Protein AF-A0A9D4EJY7-F1 (afdb_monomer_lite)

Structure (mmCIF, N/CA/C/O backbone):
data_AF-A0A9D4EJY7-F1
#
_entry.id   AF-A0A9D4EJY7-F1
#
loop_
_atom_site.group_PDB
_atom_site.id
_atom_site.type_symbol
_atom_site.label_atom_id
_atom_site.label_alt_id
_atom_site.label_comp_id
_atom_site.label_asym_id
_atom_site.label_entity_id
_atom_site.label_seq_id
_atom_site.pdbx_PDB_ins_code
_atom_site.Cartn_x
_atom_site.Cartn_y
_atom_site.Cartn_z
_atom_site.occupancy
_atom_site.B_iso_or_equiv
_atom_site.auth_seq_id
_atom_site.auth_comp_id
_atom_site.auth_asym_id
_atom_site.auth_atom_id
_atom_site.pdbx_PDB_model_num
ATOM 1 N N . MET A 1 1 ? 10.668 -53.068 19.504 1.00 41.25 1 MET A N 1
ATOM 2 C CA . MET A 1 1 ? 11.568 -51.904 19.346 1.00 41.25 1 MET A CA 1
ATOM 3 C C . MET A 1 1 ? 11.359 -51.325 17.949 1.00 41.25 1 MET A C 1
ATOM 5 O O . MET A 1 1 ? 11.405 -52.116 17.023 1.00 41.25 1 MET A O 1
ATOM 9 N N . GLY A 1 2 ? 11.090 -50.009 17.850 1.00 42.78 2 GLY A N 1
ATOM 10 C CA . GLY A 1 2 ? 11.115 -49.137 16.644 1.00 42.78 2 GLY A CA 1
ATOM 11 C C . GLY A 1 2 ? 10.050 -49.413 15.567 1.00 42.78 2 GLY A C 1
ATOM 12 O O . GLY A 1 2 ? 10.148 -50.422 14.893 1.00 42.78 2 GLY A O 1
ATOM 13 N N . GLN A 1 3 ? 8.926 -48.691 15.444 1.00 46.53 3 GLN A N 1
ATOM 14 C CA . GLN A 1 3 ? 8.699 -47.297 14.989 1.00 46.53 3 GLN A CA 1
ATOM 15 C C . GLN A 1 3 ? 9.216 -46.968 13.578 1.00 46.53 3 GLN A C 1
ATOM 17 O O . GLN A 1 3 ? 10.407 -47.075 13.311 1.00 46.53 3 GLN A O 1
ATOM 22 N N . GLY A 1 4 ? 8.308 -46.470 12.731 1.00 44.47 4 GLY A N 1
ATOM 23 C CA . GLY A 1 4 ? 8.604 -45.839 11.445 1.00 44.47 4 GLY A CA 1
ATOM 24 C C . GLY A 1 4 ? 7.335 -45.659 10.613 1.00 44.47 4 GLY A C 1
ATOM 25 O O . GLY A 1 4 ? 7.037 -46.486 9.763 1.00 44.47 4 GLY A O 1
ATOM 26 N N . ALA A 1 5 ? 6.551 -44.627 10.927 1.00 54.38 5 ALA A N 1
ATOM 27 C CA . ALA A 1 5 ? 5.296 -44.294 10.261 1.00 54.38 5 ALA A CA 1
ATOM 28 C C . ALA A 1 5 ? 5.488 -44.011 8.759 1.00 54.38 5 ALA A C 1
ATOM 30 O O . ALA A 1 5 ? 6.372 -43.245 8.377 1.00 54.38 5 ALA A O 1
ATOM 31 N N . SER A 1 6 ? 4.611 -44.573 7.921 1.00 55.06 6 SER A N 1
ATOM 32 C CA . SER A 1 6 ? 4.380 -44.096 6.556 1.00 55.06 6 SER A CA 1
ATOM 33 C C . SER A 1 6 ? 3.786 -42.692 6.628 1.00 55.06 6 SER A C 1
ATOM 35 O O . SER A 1 6 ? 2.593 -42.527 6.874 1.00 55.06 6 SER A O 1
ATOM 37 N N . PHE A 1 7 ? 4.620 -41.674 6.440 1.00 53.91 7 PHE A N 1
ATOM 38 C CA . PHE A 1 7 ? 4.133 -40.340 6.125 1.00 53.91 7 PHE A CA 1
ATOM 39 C C . PHE A 1 7 ? 3.800 -40.307 4.636 1.00 53.91 7 PHE A C 1
ATOM 41 O O . PHE A 1 7 ? 4.690 -40.269 3.788 1.00 53.91 7 PHE A O 1
ATOM 48 N N . SER A 1 8 ? 2.504 -40.363 4.331 1.00 55.19 8 SER A N 1
ATOM 49 C CA . SER A 1 8 ? 1.981 -39.941 3.037 1.00 55.19 8 SER A CA 1
ATOM 50 C C . SER A 1 8 ? 2.436 -38.506 2.808 1.00 55.19 8 SER A C 1
ATOM 52 O O . SER A 1 8 ? 2.171 -37.624 3.623 1.00 55.19 8 SER A O 1
ATOM 54 N N . GLN A 1 9 ? 3.202 -38.317 1.743 1.00 53.19 9 GLN A N 1
ATOM 55 C CA . GLN A 1 9 ? 3.781 -37.047 1.351 1.00 53.19 9 GLN A CA 1
ATOM 56 C C . GLN A 1 9 ? 2.638 -36.132 0.904 1.00 53.19 9 GLN A C 1
ATOM 58 O O . GLN A 1 9 ? 2.153 -36.235 -0.218 1.00 53.19 9 GLN A O 1
ATOM 63 N N . SER A 1 10 ? 2.150 -35.325 1.843 1.00 56.88 10 SER A N 1
ATOM 64 C CA . SER A 1 10 ? 1.094 -34.345 1.636 1.00 56.88 10 SER A CA 1
ATOM 65 C C . SER A 1 10 ? 1.497 -33.341 0.562 1.00 56.88 10 SER A C 1
ATOM 67 O O . SER A 1 10 ? 2.619 -32.830 0.564 1.00 56.88 10 SER A O 1
ATOM 69 N N . ASP A 1 11 ? 0.541 -33.069 -0.313 1.00 51.75 11 ASP A N 1
ATOM 70 C CA . ASP A 1 11 ? 0.410 -31.958 -1.244 1.00 51.75 11 ASP A CA 1
ATOM 71 C C . ASP A 1 11 ? 1.222 -30.711 -0.852 1.00 51.75 11 ASP A C 1
ATOM 73 O O . ASP A 1 11 ? 0.814 -29.896 -0.025 1.00 51.75 11 ASP A O 1
ATOM 77 N N . ILE A 1 12 ? 2.371 -30.532 -1.500 1.00 58.50 12 ILE A N 1
ATOM 78 C CA . ILE A 1 12 ? 2.996 -29.219 -1.683 1.00 58.50 12 ILE A CA 1
ATOM 79 C C . ILE A 1 12 ? 3.246 -29.092 -3.183 1.00 58.50 12 ILE A C 1
ATOM 81 O O . ILE A 1 12 ? 4.374 -29.046 -3.674 1.00 58.50 12 ILE A O 1
ATOM 85 N N . GLU A 1 13 ? 2.154 -29.126 -3.943 1.00 55.41 13 GLU A N 1
ATOM 86 C CA . GLU A 1 13 ? 2.191 -28.737 -5.341 1.00 55.41 13 GLU A CA 1
ATOM 87 C C . GLU A 1 13 ? 2.448 -27.233 -5.398 1.00 55.41 13 GLU A C 1
ATOM 89 O O . GLU A 1 13 ? 1.568 -26.417 -5.152 1.00 55.41 13 GLU A O 1
ATOM 94 N N . LYS A 1 14 ? 3.709 -26.911 -5.698 1.00 49.31 14 LYS A N 1
ATOM 95 C CA . LYS A 1 14 ? 4.191 -25.642 -6.240 1.00 49.31 14 LYS A CA 1
ATOM 96 C C . LYS A 1 14 ? 3.728 -24.419 -5.454 1.00 49.31 14 LYS A C 1
ATOM 98 O O . LYS A 1 14 ? 2.704 -23.812 -5.749 1.00 49.31 14 LYS A O 1
ATOM 103 N N . GLY A 1 15 ? 4.606 -23.974 -4.553 1.00 50.91 15 GLY A N 1
ATOM 104 C CA . GLY A 1 15 ? 4.730 -22.551 -4.271 1.00 50.91 15 GLY A CA 1
ATOM 105 C C . GLY A 1 15 ? 4.867 -21.822 -5.603 1.00 50.91 15 GLY A C 1
ATOM 106 O O . GLY A 1 15 ? 5.937 -21.802 -6.208 1.00 50.91 15 GLY A O 1
ATOM 107 N N . CYS A 1 16 ? 3.749 -21.307 -6.108 1.00 47.44 16 CYS A N 1
ATOM 108 C CA . CYS A 1 16 ? 3.803 -20.261 -7.093 1.00 47.44 16 CYS A CA 1
ATOM 109 C C . CYS A 1 16 ? 4.473 -19.115 -6.358 1.00 47.44 16 CYS A C 1
ATOM 111 O O . CYS A 1 16 ? 3.920 -18.573 -5.403 1.00 47.44 16 CYS A O 1
ATOM 113 N N . ASP A 1 17 ? 5.677 -18.793 -6.810 1.00 46.91 17 ASP A N 1
ATOM 114 C CA . ASP A 1 17 ? 6.329 -17.499 -6.672 1.00 46.91 17 ASP A CA 1
ATOM 115 C C . ASP A 1 17 ? 5.447 -16.439 -7.364 1.00 46.91 17 ASP A C 1
ATOM 117 O O . ASP A 1 17 ? 5.835 -15.758 -8.307 1.00 46.91 17 ASP A O 1
ATOM 121 N N . PHE A 1 18 ? 4.174 -16.384 -6.978 1.00 46.72 18 PHE A N 1
ATOM 122 C CA . PHE A 1 18 ? 3.232 -15.384 -7.411 1.00 46.72 18 PHE A CA 1
ATOM 123 C C . PHE A 1 18 ? 3.477 -14.209 -6.488 1.00 46.72 18 PHE A C 1
ATOM 125 O O . PHE A 1 18 ? 2.725 -13.941 -5.566 1.00 46.72 18 PHE A O 1
ATOM 132 N N . VAL A 1 19 ? 4.610 -13.542 -6.683 1.00 48.50 19 VAL A N 1
ATOM 133 C CA . VAL A 1 19 ? 4.780 -12.208 -6.135 1.00 48.50 19 VAL A CA 1
ATOM 134 C C . VAL A 1 19 ? 3.771 -11.360 -6.903 1.00 48.50 19 VAL A C 1
ATOM 136 O O . VAL A 1 19 ? 3.942 -11.216 -8.115 1.00 48.50 19 VAL A O 1
ATOM 139 N N . PRO A 1 20 ? 2.702 -10.824 -6.284 1.00 53.78 20 PRO A N 1
ATOM 140 C CA . PRO A 1 20 ? 1.882 -9.859 -6.990 1.00 53.78 20 PRO A CA 1
ATOM 141 C C . PRO A 1 20 ? 2.813 -8.710 -7.385 1.00 53.78 20 PRO A C 1
ATOM 143 O O . PRO A 1 20 ? 3.340 -8.006 -6.520 1.00 53.78 20 PRO A O 1
ATOM 146 N N . ASP A 1 21 ? 3.028 -8.527 -8.691 1.00 63.62 21 ASP A N 1
ATOM 147 C CA . ASP A 1 21 ? 3.840 -7.456 -9.298 1.00 63.62 21 ASP A CA 1
ATOM 148 C C . ASP A 1 21 ? 3.170 -6.073 -9.122 1.00 63.62 21 ASP A C 1
ATOM 150 O O . ASP A 1 21 ? 3.363 -5.123 -9.880 1.00 63.62 21 ASP A O 1
ATOM 154 N N . SER A 1 22 ? 2.310 -5.946 -8.110 1.00 77.81 22 SER A N 1
ATOM 155 C CA . SER A 1 22 ? 1.617 -4.723 -7.772 1.00 77.81 22 SER A CA 1
ATOM 156 C C . SER A 1 22 ? 2.637 -3.720 -7.256 1.00 77.81 22 SER A C 1
ATOM 158 O O . SER A 1 22 ? 3.186 -3.838 -6.159 1.00 77.81 22 SER A O 1
ATOM 160 N N . LEU A 1 23 ? 2.911 -2.715 -8.078 1.00 87.94 23 LEU A N 1
ATOM 161 C CA . LEU A 1 23 ? 3.761 -1.593 -7.718 1.00 87.94 23 LEU A CA 1
ATOM 162 C C . LEU A 1 23 ? 3.036 -0.678 -6.737 1.00 87.94 23 LEU A C 1
ATOM 164 O O . LEU A 1 23 ? 1.827 -0.477 -6.822 1.00 87.94 23 LEU A O 1
ATOM 168 N N . CYS A 1 24 ? 3.793 -0.069 -5.830 1.00 89.94 24 CYS A N 1
ATOM 169 C CA . CYS A 1 24 ? 3.276 0.967 -4.952 1.00 89.94 24 CYS A CA 1
ATOM 170 C C . CYS A 1 24 ? 2.714 2.123 -5.792 1.00 89.94 24 CYS A C 1
ATOM 172 O O . CYS A 1 24 ? 3.470 2.777 -6.519 1.00 89.94 24 CYS A O 1
ATOM 174 N N . SER A 1 25 ? 1.415 2.406 -5.656 1.00 88.19 25 SER A N 1
ATOM 175 C CA . SER A 1 25 ? 0.703 3.424 -6.440 1.00 88.19 25 SER A CA 1
ATOM 176 C C . SER A 1 25 ? 1.379 4.794 -6.325 1.00 88.19 25 SER A C 1
ATOM 178 O O . SER A 1 25 ? 1.635 5.464 -7.323 1.00 88.19 25 SER A O 1
ATOM 180 N N . THR A 1 26 ? 1.774 5.177 -5.107 1.00 87.94 26 THR A N 1
ATOM 181 C CA . THR A 1 26 ? 2.436 6.462 -4.832 1.00 87.94 26 THR A CA 1
ATOM 182 C C . THR A 1 26 ? 3.848 6.545 -5.415 1.00 87.94 26 THR A C 1
ATOM 184 O O . THR A 1 26 ? 4.296 7.613 -5.827 1.00 87.94 26 THR A O 1
ATOM 187 N N . CYS A 1 27 ? 4.592 5.437 -5.427 1.00 87.62 27 CYS A N 1
ATOM 188 C CA . CYS A 1 27 ? 5.942 5.420 -5.991 1.00 87.62 27 CYS A CA 1
ATOM 189 C C . CYS A 1 27 ? 5.900 5.408 -7.518 1.00 87.62 27 CYS A C 1
ATOM 191 O O . CYS A 1 27 ? 6.687 6.121 -8.141 1.00 87.62 27 CYS A O 1
ATOM 193 N N . LYS A 1 28 ? 4.944 4.678 -8.105 1.00 85.88 28 LYS A N 1
ATOM 194 C CA . LYS A 1 28 ? 4.707 4.640 -9.551 1.00 85.88 28 LYS A CA 1
ATOM 195 C C . LYS A 1 28 ? 4.456 6.042 -10.107 1.00 85.88 28 LYS A C 1
ATOM 197 O O . LYS A 1 28 ? 5.054 6.408 -11.114 1.00 85.88 28 LYS A O 1
ATOM 202 N N . GLU A 1 29 ? 3.661 6.856 -9.412 1.00 83.56 29 GLU A N 1
ATOM 203 C CA . GLU A 1 29 ? 3.402 8.254 -9.792 1.00 83.56 29 GLU A CA 1
ATOM 204 C C . GLU A 1 29 ? 4.681 9.113 -9.812 1.00 83.56 29 GLU A C 1
ATOM 206 O O . GLU A 1 29 ? 4.850 9.985 -10.660 1.00 83.56 29 GLU A O 1
ATOM 211 N N . LYS A 1 30 ? 5.645 8.803 -8.938 1.00 84.81 30 LYS A N 1
ATOM 212 C CA . LYS A 1 30 ? 6.969 9.448 -8.887 1.00 84.81 30 LYS A CA 1
ATOM 213 C C . LYS A 1 30 ? 7.998 8.806 -9.822 1.00 84.81 30 LYS A C 1
ATOM 215 O O . LYS A 1 30 ? 9.197 9.010 -9.636 1.00 84.81 30 LYS A O 1
ATOM 220 N N . ASN A 1 31 ? 7.548 8.015 -10.797 1.00 81.94 31 ASN A N 1
ATOM 221 C CA . ASN A 1 31 ? 8.404 7.281 -11.731 1.00 81.94 31 ASN A CA 1
ATOM 222 C C . ASN A 1 31 ? 9.377 6.306 -11.030 1.00 81.94 31 ASN A C 1
ATOM 224 O O . ASN A 1 31 ? 10.473 6.032 -11.508 1.00 81.94 31 ASN A O 1
ATOM 228 N N . SER A 1 32 ? 8.995 5.803 -9.852 1.00 84.94 32 SER A N 1
ATOM 229 C CA . SER A 1 32 ? 9.771 4.833 -9.080 1.00 84.94 32 SER A CA 1
ATOM 230 C C . SER A 1 32 ? 9.058 3.486 -9.055 1.00 84.94 32 SER A C 1
ATOM 232 O O . SER A 1 32 ? 7.963 3.353 -8.508 1.00 84.94 32 SER A O 1
ATOM 234 N N . VAL A 1 33 ? 9.707 2.469 -9.616 1.00 85.75 33 VAL A N 1
ATOM 235 C CA . VAL A 1 33 ? 9.203 1.091 -9.648 1.00 85.75 33 VAL A CA 1
ATOM 236 C C . VAL A 1 33 ? 9.577 0.410 -8.333 1.00 85.75 33 VAL A C 1
ATOM 238 O O . VAL A 1 33 ? 10.671 -0.125 -8.178 1.00 85.75 33 VAL A O 1
ATOM 241 N N . ILE A 1 34 ? 8.685 0.501 -7.347 1.00 89.12 34 ILE A N 1
ATOM 242 C CA . ILE A 1 34 ? 8.859 -0.123 -6.031 1.00 89.12 34 ILE A CA 1
ATOM 243 C C . ILE A 1 34 ? 7.706 -1.090 -5.813 1.00 89.12 34 ILE A C 1
ATOM 245 O O . ILE A 1 34 ? 6.547 -0.682 -5.893 1.00 89.12 34 ILE A O 1
ATOM 249 N N . LEU A 1 35 ? 8.026 -2.345 -5.502 1.00 87.94 35 LEU A N 1
ATOM 250 C CA . LEU A 1 35 ? 7.031 -3.364 -5.184 1.00 87.94 35 LEU A CA 1
ATOM 251 C C . LEU A 1 35 ? 6.229 -2.962 -3.945 1.00 87.94 35 LEU A C 1
ATOM 253 O O . LEU A 1 35 ? 6.785 -2.504 -2.939 1.00 87.94 35 LEU A O 1
ATOM 257 N N . ALA A 1 36 ? 4.917 -3.143 -4.012 1.00 89.75 36 ALA A N 1
ATOM 258 C CA . ALA A 1 36 ? 4.076 -3.005 -2.845 1.00 89.75 36 ALA A CA 1
ATOM 259 C C . ALA A 1 36 ? 4.234 -4.217 -1.925 1.00 89.75 36 ALA A C 1
ATOM 261 O O . ALA A 1 36 ? 4.420 -5.357 -2.352 1.00 89.75 36 ALA A O 1
ATOM 262 N N . GLU A 1 37 ? 4.162 -3.949 -0.629 1.00 90.81 37 GLU A N 1
ATOM 263 C CA . GLU A 1 37 ? 4.140 -4.968 0.425 1.00 90.81 37 GLU A CA 1
ATOM 264 C C . GLU A 1 37 ? 2.795 -5.005 1.145 1.00 90.81 37 GLU A C 1
ATOM 266 O O . GLU A 1 37 ? 2.490 -5.956 1.863 1.00 90.81 37 GLU A O 1
ATOM 271 N N . PHE A 1 38 ? 1.983 -3.978 0.915 1.00 91.00 38 PHE A N 1
ATOM 272 C CA . PHE A 1 38 ? 0.739 -3.741 1.602 1.00 91.00 38 PHE A CA 1
ATOM 273 C C . PHE A 1 38 ? -0.318 -3.246 0.621 1.00 91.00 38 PHE A C 1
ATOM 275 O O . PHE A 1 38 ? -0.011 -2.541 -0.340 1.00 91.00 38 PHE A O 1
ATOM 282 N N . TYR A 1 39 ? -1.569 -3.560 0.906 1.00 91.31 39 TYR A N 1
ATOM 283 C CA . TYR A 1 39 ? -2.727 -3.094 0.164 1.00 91.31 39 TYR A CA 1
ATOM 284 C C . TYR A 1 39 ? -3.758 -2.533 1.138 1.00 91.31 39 TYR A C 1
ATOM 286 O O . TYR A 1 39 ? -4.097 -3.165 2.136 1.00 91.31 39 TYR A O 1
ATOM 294 N N . CYS A 1 40 ? -4.251 -1.331 0.870 1.00 91.94 40 CYS A N 1
ATOM 295 C CA . CYS A 1 40 ? -5.288 -0.705 1.676 1.00 91.94 40 CYS A CA 1
ATOM 296 C C . CYS A 1 40 ? -6.650 -0.889 1.001 1.00 91.94 40 CYS A C 1
ATOM 298 O O . CYS A 1 40 ? -6.925 -0.232 0.001 1.00 91.94 40 CYS A O 1
ATOM 300 N N . GLU A 1 41 ? -7.527 -1.712 1.586 1.00 90.12 41 GLU A N 1
ATOM 301 C CA . GLU A 1 41 ? -8.867 -2.002 1.035 1.00 90.12 41 GLU A CA 1
ATOM 302 C C . GLU A 1 41 ? -9.767 -0.755 0.990 1.00 90.12 41 GLU A C 1
ATOM 304 O O . GLU A 1 41 ? -10.663 -0.647 0.163 1.00 90.12 41 GLU A O 1
ATOM 309 N N . ARG A 1 42 ? -9.539 0.200 1.900 1.00 90.00 42 ARG A N 1
ATOM 310 C CA . ARG A 1 42 ? -10.298 1.460 1.976 1.00 90.00 42 ARG A CA 1
ATOM 311 C C . ARG A 1 42 ? -9.902 2.449 0.885 1.00 90.00 42 ARG A C 1
ATOM 313 O O . ARG A 1 42 ? -10.742 3.219 0.436 1.00 90.00 42 ARG A O 1
ATOM 320 N N . CYS A 1 43 ? -8.620 2.467 0.533 1.00 90.06 43 CYS A N 1
ATOM 321 C CA . CYS A 1 43 ? -8.064 3.400 -0.441 1.00 90.06 43 CYS A CA 1
ATOM 322 C C . CYS A 1 43 ? -7.923 2.787 -1.829 1.00 90.06 43 CYS A C 1
ATOM 324 O O . CYS A 1 43 ? -7.538 3.523 -2.730 1.00 90.06 43 CYS A O 1
ATOM 326 N N . ASP A 1 44 ? -8.152 1.480 -1.972 1.00 89.12 44 ASP A N 1
ATOM 327 C CA . ASP A 1 44 ? -7.889 0.716 -3.194 1.00 89.12 44 ASP A CA 1
ATOM 328 C C . ASP A 1 44 ? -6.468 0.987 -3.729 1.00 89.12 44 ASP A C 1
ATOM 330 O O . ASP A 1 44 ? -6.241 1.311 -4.889 1.00 89.12 44 ASP A O 1
ATOM 334 N N . ASN A 1 45 ? -5.481 0.974 -2.823 1.00 89.06 45 ASN A N 1
ATOM 335 C CA . ASN A 1 45 ? -4.120 1.412 -3.130 1.00 89.06 45 ASN A CA 1
ATOM 336 C C . ASN A 1 45 ? -3.060 0.442 -2.623 1.00 89.06 45 ASN A C 1
ATOM 338 O O . ASN A 1 45 ? -3.106 -0.032 -1.483 1.00 89.06 45 ASN A O 1
ATOM 342 N N . PHE A 1 46 ? -2.054 0.224 -3.466 1.00 91.06 46 PHE A N 1
ATOM 343 C CA . PHE A 1 46 ? -0.877 -0.571 -3.159 1.00 91.06 46 PHE A CA 1
ATOM 344 C C . PHE A 1 46 ? 0.214 0.314 -2.556 1.00 91.06 46 PHE A C 1
ATOM 346 O O . PHE A 1 46 ? 0.551 1.374 -3.087 1.00 91.06 46 PHE A O 1
ATOM 353 N N . LEU A 1 47 ? 0.783 -0.123 -1.439 1.00 91.31 47 LEU A N 1
ATOM 354 C CA . LEU A 1 47 ? 1.713 0.639 -0.618 1.00 91.31 47 LEU A CA 1
ATOM 355 C C . LEU A 1 47 ? 2.985 -0.183 -0.378 1.00 91.31 47 LEU A C 1
ATOM 357 O O . LEU A 1 47 ? 2.947 -1.349 0.016 1.00 91.31 47 LEU A O 1
ATOM 361 N N . CYS A 1 48 ? 4.146 0.436 -0.574 1.00 92.50 48 CYS A N 1
ATOM 362 C CA . CYS A 1 48 ? 5.407 -0.084 -0.043 1.00 92.50 48 CYS A CA 1
ATOM 363 C C . CYS A 1 48 ? 5.550 0.295 1.439 1.00 92.50 48 CYS A C 1
ATOM 365 O O . CYS A 1 48 ? 4.855 1.192 1.923 1.00 92.50 48 CYS A O 1
ATOM 367 N N . ARG A 1 49 ? 6.498 -0.311 2.164 1.00 91.50 49 ARG A N 1
ATOM 368 C CA . ARG A 1 49 ? 6.744 -0.002 3.588 1.00 91.50 49 ARG A CA 1
ATOM 369 C C . ARG A 1 49 ? 6.909 1.488 3.894 1.00 91.50 49 ARG A C 1
ATOM 371 O O . ARG A 1 49 ? 6.424 1.963 4.917 1.00 91.50 49 ARG A O 1
ATOM 378 N N . LYS A 1 50 ? 7.553 2.245 3.000 1.00 92.19 50 LYS A N 1
ATOM 379 C CA . LYS A 1 50 ? 7.724 3.695 3.173 1.00 92.19 50 LYS A CA 1
ATOM 380 C C . LYS A 1 50 ? 6.390 4.433 3.066 1.00 92.19 50 LYS A C 1
ATOM 382 O O . LYS A 1 50 ? 6.084 5.255 3.920 1.00 92.19 50 LYS A O 1
ATOM 387 N N . CYS A 1 51 ? 5.599 4.129 2.039 1.00 92.19 51 CYS A N 1
ATOM 388 C CA . CYS A 1 51 ? 4.293 4.749 1.823 1.00 92.19 51 CYS A CA 1
ATOM 389 C C . CYS A 1 51 ? 3.269 4.332 2.879 1.00 92.19 51 CYS A C 1
ATOM 391 O O . CYS A 1 51 ? 2.452 5.163 3.260 1.00 92.19 51 CYS A O 1
ATOM 393 N N . LEU A 1 52 ? 3.361 3.110 3.414 1.00 91.69 52 LEU A N 1
ATOM 394 C CA . LEU A 1 52 ? 2.549 2.675 4.547 1.00 91.69 52 LEU A CA 1
ATOM 395 C C . LEU A 1 52 ? 2.745 3.586 5.764 1.00 91.69 52 LEU A C 1
ATOM 397 O O . LEU A 1 52 ? 1.761 3.998 6.362 1.00 91.69 52 LEU A O 1
ATOM 401 N N . GLY A 1 53 ? 3.988 3.949 6.101 1.00 91.38 53 GLY A N 1
ATOM 402 C CA . GLY A 1 53 ? 4.257 4.818 7.252 1.00 91.38 53 GLY A CA 1
ATOM 403 C C . GLY A 1 53 ? 3.602 6.200 7.138 1.00 91.38 53 GLY A C 1
ATOM 404 O O . GLY A 1 53 ? 3.089 6.721 8.123 1.00 91.38 53 GLY A O 1
ATOM 405 N N . PHE A 1 54 ? 3.567 6.777 5.933 1.00 91.56 54 PHE A N 1
ATOM 406 C CA . PHE A 1 54 ? 2.835 8.026 5.684 1.00 91.56 54 PHE A CA 1
ATOM 407 C C . PHE A 1 54 ? 1.321 7.812 5.660 1.00 91.56 54 PHE A C 1
ATOM 409 O O . PHE A 1 54 ? 0.568 8.646 6.155 1.00 91.56 54 PHE A O 1
ATOM 416 N N . HIS A 1 55 ? 0.874 6.699 5.083 1.00 92.00 55 HIS A N 1
ATOM 417 C CA . HIS A 1 55 ? -0.537 6.359 5.003 1.00 92.00 55 HIS A CA 1
ATOM 418 C C . HIS A 1 55 ? -1.142 6.150 6.396 1.00 92.00 55 HIS A C 1
ATOM 420 O O . HIS A 1 55 ? -2.211 6.678 6.661 1.00 92.00 55 HIS A O 1
ATOM 426 N N . ASP A 1 56 ? -0.461 5.446 7.299 1.00 90.12 56 ASP A N 1
ATOM 427 C CA . ASP A 1 56 ? -0.921 5.216 8.674 1.00 90.12 56 ASP A CA 1
ATOM 428 C C . ASP A 1 56 ? -1.063 6.524 9.476 1.00 90.12 56 ASP A C 1
ATOM 430 O O . ASP A 1 56 ? -2.051 6.725 10.183 1.00 90.12 56 ASP A O 1
ATOM 434 N N . GLN A 1 57 ? -0.134 7.468 9.280 1.00 91.25 57 GLN A N 1
ATOM 435 C CA . GLN A 1 57 ? -0.196 8.789 9.916 1.00 91.25 57 GLN A CA 1
ATOM 436 C C . GLN A 1 57 ? -1.385 9.633 9.440 1.00 91.25 57 GLN A C 1
ATOM 438 O O . GLN A 1 57 ? -1.972 10.362 10.235 1.00 91.25 57 GLN A O 1
ATOM 443 N N . LEU A 1 58 ? -1.720 9.569 8.148 1.00 90.50 58 LEU A N 1
ATOM 444 C CA . LEU A 1 58 ? -2.793 10.375 7.554 1.00 90.50 58 LEU A CA 1
ATOM 445 C C . LEU A 1 58 ? -4.167 9.706 7.658 1.00 90.50 58 LEU A C 1
ATOM 447 O O . LEU A 1 58 ? -5.185 10.389 7.750 1.00 90.50 58 LEU A O 1
ATOM 451 N N . TYR A 1 59 ? -4.194 8.377 7.630 1.00 89.31 59 TYR A N 1
ATOM 452 C CA . TYR A 1 59 ? -5.398 7.567 7.508 1.00 89.31 59 TYR A CA 1
ATOM 453 C C . TYR A 1 59 ? -5.458 6.518 8.615 1.00 89.31 59 TYR A C 1
ATOM 455 O O . TYR A 1 59 ? -5.422 5.304 8.389 1.00 89.31 59 TYR A O 1
ATOM 463 N N . THR A 1 60 ? -5.555 7.011 9.844 1.00 88.62 60 THR A N 1
ATOM 464 C CA . THR A 1 60 ? -5.601 6.173 11.038 1.00 88.62 60 THR A CA 1
ATOM 465 C C . THR A 1 60 ? -6.849 5.287 11.018 1.00 88.62 60 THR A C 1
ATOM 467 O O . THR A 1 60 ? -7.967 5.757 10.805 1.00 88.62 60 THR A O 1
ATOM 470 N N . GLY A 1 61 ? -6.671 3.982 11.234 1.00 86.31 61 GLY A N 1
ATOM 471 C CA . GLY A 1 61 ? -7.772 3.011 11.249 1.00 86.31 61 GLY A CA 1
ATOM 472 C C . GLY A 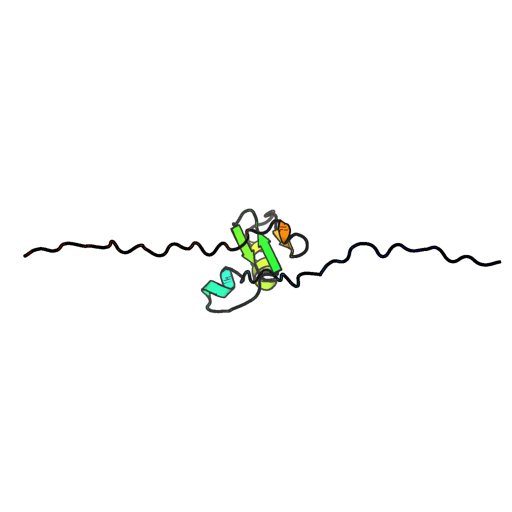1 61 ? -8.170 2.459 9.876 1.00 86.31 61 GLY A C 1
ATOM 473 O O . GLY A 1 61 ? -9.122 1.679 9.779 1.00 86.31 61 GLY A O 1
ATOM 474 N N . HIS A 1 62 ? -7.451 2.809 8.808 1.00 92.69 62 HIS A N 1
ATOM 475 C CA . HIS A 1 62 ? -7.574 2.083 7.548 1.00 92.69 62 HIS A CA 1
ATOM 476 C C . HIS A 1 62 ? -7.045 0.655 7.700 1.00 92.69 62 HIS A C 1
ATOM 478 O O . HIS A 1 62 ? -5.964 0.424 8.237 1.00 92.69 62 HIS A O 1
ATOM 484 N N . LYS A 1 63 ? -7.812 -0.319 7.203 1.00 90.38 63 LYS A N 1
ATOM 485 C CA . LYS A 1 63 ? -7.409 -1.723 7.221 1.00 90.38 63 LYS A CA 1
ATOM 486 C C . LYS A 1 63 ? -6.446 -1.991 6.072 1.00 90.38 63 LYS A C 1
ATOM 488 O O . LYS A 1 63 ? -6.814 -1.887 4.901 1.00 90.38 63 LYS A O 1
ATOM 493 N N . VAL A 1 64 ? -5.219 -2.334 6.440 1.00 91.00 64 VAL A N 1
ATOM 494 C CA . VAL A 1 64 ? -4.141 -2.646 5.511 1.00 91.00 64 VAL A CA 1
ATOM 495 C C . VAL A 1 64 ? -3.877 -4.148 5.547 1.00 91.00 64 VAL A C 1
ATOM 497 O O . VAL A 1 64 ? -3.703 -4.734 6.613 1.00 91.00 64 VAL A O 1
ATOM 500 N N . LEU A 1 65 ? -3.865 -4.768 4.375 1.00 90.69 65 LEU A N 1
ATOM 501 C CA . LEU A 1 65 ? -3.545 -6.170 4.165 1.00 90.69 65 LEU A CA 1
ATOM 502 C C . LEU A 1 65 ? -2.084 -6.290 3.737 1.00 90.69 65 LEU A C 1
ATOM 504 O O . LEU A 1 65 ? -1.673 -5.666 2.762 1.00 90.69 65 LEU A O 1
ATOM 508 N N . GLY A 1 66 ? -1.296 -7.091 4.448 1.00 88.12 66 GLY A N 1
ATOM 509 C CA . GLY A 1 66 ? 0.051 -7.461 4.010 1.00 88.12 66 GLY A CA 1
ATOM 510 C C . GLY A 1 66 ? 0.033 -8.515 2.901 1.00 88.12 66 GLY A C 1
ATOM 511 O O . GLY A 1 66 ? -1.029 -9.029 2.535 1.00 88.12 66 GLY A O 1
ATOM 512 N N . LYS A 1 67 ? 1.225 -8.880 2.413 1.00 80.75 67 LYS A N 1
ATOM 513 C CA . LYS A 1 67 ? 1.409 -9.978 1.444 1.00 80.75 67 LYS A CA 1
ATOM 514 C C . LYS A 1 67 ? 0.899 -11.331 1.949 1.00 80.75 67 LYS A C 1
ATOM 516 O O . LYS A 1 67 ? 0.457 -12.145 1.161 1.00 80.75 67 LYS A O 1
ATOM 521 N N . GLU A 1 68 ? 0.856 -11.555 3.263 1.00 79.44 68 GLU A N 1
ATOM 522 C CA . GLU A 1 68 ? 0.250 -12.769 3.844 1.00 79.44 68 GLU A CA 1
ATOM 523 C C . GLU A 1 68 ? -1.247 -12.936 3.501 1.00 79.44 68 GLU A C 1
ATOM 525 O O . GLU A 1 68 ? -1.792 -14.036 3.559 1.00 79.44 68 GLU A O 1
ATOM 530 N N . HIS A 1 69 ? -1.910 -11.842 3.116 1.00 82.00 69 HIS A N 1
ATOM 531 C CA . HIS A 1 69 ? -3.292 -11.804 2.645 1.00 82.00 69 HIS A CA 1
ATOM 532 C C . HIS A 1 69 ? -3.381 -11.395 1.166 1.00 82.00 69 HIS A C 1
ATOM 534 O O . HIS A 1 69 ? -4.382 -10.806 0.751 1.00 82.00 69 HIS A O 1
ATOM 540 N N . GLU A 1 70 ? -2.351 -11.690 0.365 1.00 74.44 70 GLU A N 1
ATOM 541 C CA . GLU A 1 70 ? -2.293 -11.358 -1.068 1.00 74.44 70 GLU A CA 1
ATOM 542 C C . GLU A 1 70 ? -3.467 -11.925 -1.874 1.00 74.44 70 GLU A C 1
ATOM 544 O O . GLU A 1 70 ? -3.922 -11.305 -2.826 1.00 74.44 70 GLU A O 1
ATOM 549 N N . ASN A 1 71 ? -4.042 -13.050 -1.446 1.00 80.00 71 ASN A N 1
ATOM 550 C CA . ASN A 1 71 ? -5.216 -13.650 -2.080 1.00 80.00 71 ASN A CA 1
ATOM 551 C C . ASN A 1 71 ? -6.470 -12.758 -2.038 1.00 80.00 71 ASN A C 1
ATOM 553 O O . ASN A 1 71 ? -7.441 -13.025 -2.743 1.00 80.00 71 ASN A O 1
ATOM 557 N N . LYS A 1 72 ? -6.472 -11.729 -1.183 1.00 82.94 72 LYS A N 1
ATOM 558 C CA . LYS A 1 72 ? -7.530 -10.717 -1.080 1.00 82.94 72 LYS A CA 1
ATOM 559 C C . LYS A 1 72 ? -7.181 -9.427 -1.810 1.00 82.94 72 LYS A C 1
ATOM 561 O O . LYS A 1 72 ? -8.023 -8.534 -1.880 1.00 82.94 72 LYS A O 1
ATOM 566 N N . TRP A 1 73 ? -5.950 -9.291 -2.294 1.00 86.44 73 TRP A N 1
ATOM 567 C CA . TRP A 1 73 ? -5.562 -8.119 -3.055 1.00 86.44 73 TRP A CA 1
ATOM 568 C C . TRP A 1 73 ? -6.277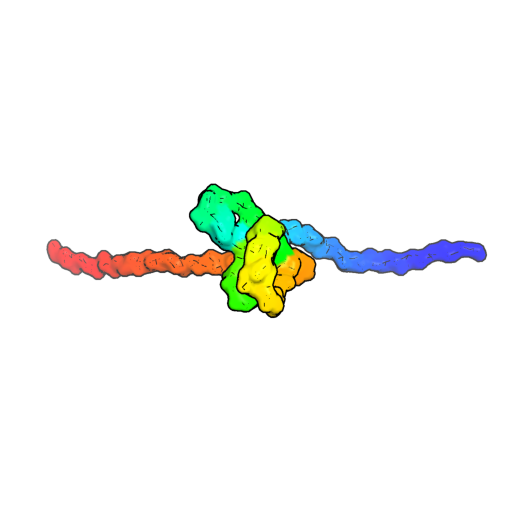 -8.157 -4.406 1.00 86.44 73 TRP A C 1
ATOM 570 O O . TRP A 1 73 ? -6.433 -9.237 -4.988 1.00 86.44 73 TRP A O 1
ATOM 580 N N . PRO A 1 74 ? -6.721 -7.003 -4.926 1.00 80.62 74 PRO A N 1
ATOM 581 C CA . PRO A 1 74 ? -7.241 -6.956 -6.275 1.00 80.62 74 PRO A CA 1
ATOM 582 C C . PRO A 1 74 ? -6.113 -7.383 -7.211 1.00 80.62 74 PRO A C 1
ATOM 584 O O . PRO A 1 74 ? -5.033 -6.794 -7.225 1.00 80.62 74 PRO A O 1
ATOM 587 N N . VAL A 1 75 ? -6.347 -8.444 -7.981 1.00 68.44 75 VAL A N 1
ATOM 588 C CA . VAL A 1 75 ? -5.471 -8.767 -9.102 1.00 68.44 75 VAL A CA 1
ATOM 589 C C . VAL A 1 75 ? -5.570 -7.577 -10.038 1.00 68.44 75 VAL A C 1
ATOM 591 O O . VAL A 1 75 ? -6.679 -7.251 -10.467 1.00 68.44 75 VAL A O 1
ATOM 594 N N . SER A 1 76 ? -4.439 -6.929 -10.322 1.00 59.34 76 SER A N 1
ATOM 595 C CA . SER A 1 76 ? -4.321 -5.900 -11.351 1.00 59.34 76 SER A CA 1
ATOM 596 C C . SER A 1 76 ? -4.741 -6.518 -12.684 1.00 59.34 76 SER A C 1
ATOM 598 O O . SER A 1 76 ? -3.916 -7.007 -13.449 1.00 59.34 76 SER A O 1
ATOM 600 N N . LYS A 1 77 ? -6.047 -6.581 -12.948 1.00 50.66 77 LYS A N 1
ATOM 601 C CA . LYS A 1 77 ? -6.569 -6.801 -14.284 1.00 50.66 77 LYS A CA 1
ATOM 602 C C . LYS A 1 77 ? -6.255 -5.507 -14.996 1.00 50.66 77 LYS A C 1
ATOM 604 O O . LYS A 1 77 ? -6.993 -4.540 -14.861 1.00 50.66 77 LYS A O 1
ATOM 609 N N . GLU A 1 78 ? -5.104 -5.474 -15.656 1.00 52.41 78 GLU A N 1
ATOM 610 C CA . GLU A 1 78 ? -4.864 -4.496 -16.698 1.00 52.41 78 GLU A CA 1
ATOM 611 C C . GLU A 1 78 ? -6.058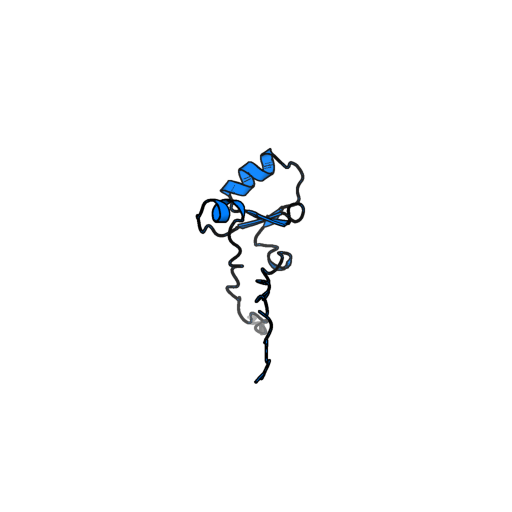 -4.606 -17.636 1.00 52.41 78 GLU A C 1
ATOM 613 O O . GLU A 1 78 ? -6.287 -5.624 -18.291 1.00 52.41 78 GLU A O 1
ATOM 618 N N . GLU A 1 79 ? -6.920 -3.607 -17.544 1.00 48.66 79 GLU A N 1
ATOM 619 C CA . GLU A 1 79 ? -8.098 -3.499 -18.362 1.00 48.66 79 GLU A CA 1
ATOM 620 C C . GLU A 1 79 ? -7.574 -3.369 -19.785 1.00 48.66 79 GLU A C 1
ATOM 622 O O . GLU A 1 79 ? -7.006 -2.346 -20.170 1.00 48.66 79 GLU A O 1
ATOM 627 N N . ASP A 1 80 ? -7.741 -4.443 -20.551 1.00 42.81 80 ASP A N 1
ATOM 628 C CA . ASP A 1 80 ? -7.791 -4.449 -22.004 1.00 42.81 80 ASP A CA 1
ATOM 629 C C . ASP A 1 80 ? -8.913 -3.490 -22.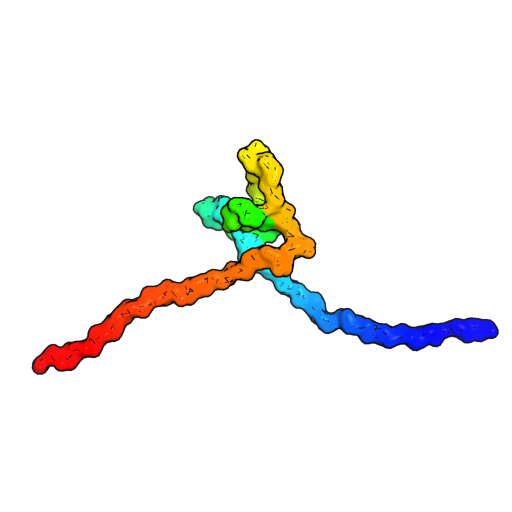446 1.00 42.81 80 ASP A C 1
ATOM 631 O O . ASP A 1 80 ? -9.995 -3.873 -22.868 1.00 42.81 80 ASP A O 1
ATOM 635 N N . SER A 1 81 ? -8.698 -2.193 -22.257 1.00 45.06 81 SER A N 1
ATOM 636 C CA . SER A 1 81 ? -9.412 -1.125 -22.937 1.00 45.06 81 SER A CA 1
ATOM 637 C C . SER A 1 81 ? -8.466 -0.590 -23.994 1.00 45.06 81 SER A C 1
ATOM 639 O O . SER A 1 81 ? -8.028 0.560 -23.981 1.00 45.06 81 SER A O 1
ATOM 641 N N . LEU A 1 82 ? -8.164 -1.462 -24.958 1.00 50.75 82 LEU A N 1
ATOM 642 C CA . LEU A 1 82 ? -7.962 -1.019 -26.326 1.00 50.75 82 LEU A CA 1
ATOM 643 C C . LEU A 1 82 ? -9.134 -0.087 -26.663 1.00 50.75 82 LEU A C 1
ATOM 645 O O . LEU A 1 82 ? -10.279 -0.547 -26.673 1.00 50.75 82 LEU A O 1
ATOM 649 N N . PRO A 1 83 ? -8.921 1.199 -26.993 1.00 48.25 83 PRO A N 1
ATOM 650 C CA . PRO A 1 83 ? -9.934 1.883 -27.765 1.00 48.25 83 PRO A CA 1
ATOM 651 C C . PRO A 1 83 ? -10.016 1.119 -29.091 1.00 48.25 83 PRO A C 1
ATOM 653 O O . PRO A 1 83 ? -9.110 1.220 -29.922 1.00 48.25 83 PRO A O 1
ATOM 656 N N . GLN A 1 84 ? -11.076 0.328 -29.292 1.00 57.97 84 GLN A N 1
ATOM 657 C CA . GLN A 1 84 ? -11.481 -0.131 -30.618 1.00 57.97 84 GLN A CA 1
ATOM 658 C C . GLN A 1 84 ? -11.791 1.125 -31.436 1.00 57.97 84 GLN A C 1
ATOM 660 O O . GLN A 1 84 ? -12.915 1.618 -31.481 1.00 57.97 84 GLN A O 1
ATOM 665 N N . LYS A 1 85 ? -10.753 1.700 -32.047 1.00 59.03 85 LYS A N 1
ATOM 666 C CA . LYS A 1 85 ? -10.891 2.784 -33.011 1.00 59.03 85 LYS A CA 1
ATOM 667 C C . LYS A 1 85 ? -11.646 2.180 -34.186 1.00 59.03 85 LYS A C 1
ATOM 669 O O . LYS A 1 85 ? -11.126 1.320 -34.892 1.00 59.03 85 LYS A O 1
ATOM 674 N N . ASN A 1 86 ? -12.908 2.578 -34.281 1.00 53.91 86 ASN A N 1
ATOM 675 C CA . ASN A 1 86 ? -13.892 2.186 -35.274 1.00 53.91 86 ASN A CA 1
ATOM 676 C C . ASN A 1 86 ? -13.272 1.849 -36.638 1.00 53.91 86 ASN A C 1
ATOM 678 O O . ASN A 1 86 ? -12.635 2.694 -37.268 1.00 53.91 86 ASN A O 1
ATOM 682 N N . ARG A 1 87 ? -13.532 0.628 -37.122 1.00 55.69 87 ARG A N 1
ATOM 683 C CA . ARG A 1 87 ? -13.482 0.323 -38.554 1.00 55.69 87 ARG A CA 1
ATOM 684 C C . ARG A 1 87 ? -14.469 1.254 -39.256 1.00 55.69 87 ARG A C 1
ATOM 686 O O . ARG A 1 87 ? -15.669 1.003 -39.233 1.00 55.69 87 ARG A O 1
ATOM 693 N N . VAL A 1 88 ? -13.971 2.299 -39.906 1.00 63.12 88 VAL A N 1
ATOM 694 C CA . VAL A 1 88 ? -14.674 2.860 -41.060 1.00 63.12 88 VAL A CA 1
ATOM 695 C C . VAL A 1 88 ? -14.282 1.996 -42.251 1.00 63.12 88 VAL A C 1
ATOM 697 O O . VAL A 1 88 ? -13.264 2.221 -42.897 1.00 63.12 88 VAL A O 1
ATOM 700 N N . ASP A 1 89 ? -15.085 0.963 -42.505 1.00 58.72 89 ASP A N 1
ATOM 701 C CA . ASP A 1 89 ? -15.288 0.511 -43.876 1.00 58.72 89 ASP A CA 1
ATOM 702 C C . ASP A 1 89 ? -16.311 1.476 -44.483 1.00 58.72 89 ASP A C 1
ATOM 704 O O . ASP A 1 89 ? -17.484 1.508 -44.108 1.00 58.72 89 ASP A O 1
ATOM 708 N N . SER A 1 90 ? -15.848 2.356 -45.360 1.00 55.28 90 SER A N 1
ATOM 709 C CA . SER A 1 90 ? -16.736 3.013 -46.310 1.00 55.28 90 SER A CA 1
ATOM 710 C C . SER A 1 90 ? -16.025 3.128 -47.636 1.00 55.28 9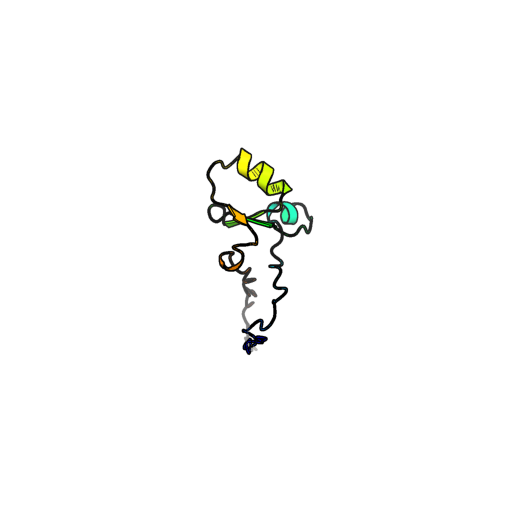0 SER A C 1
ATOM 712 O O . SER A 1 90 ? -15.438 4.138 -48.008 1.00 55.28 90 SER A O 1
ATOM 714 N 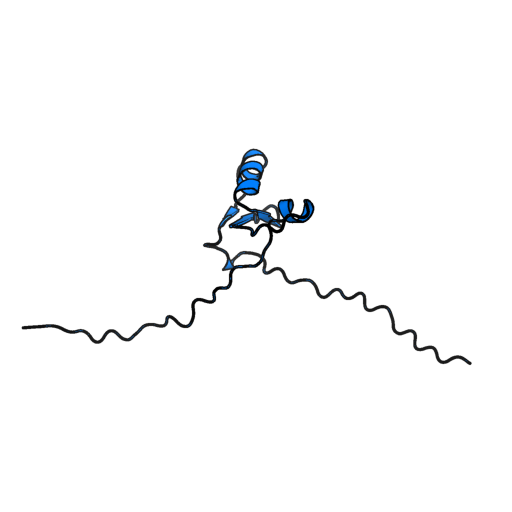N . ARG A 1 91 ? -16.121 2.005 -48.338 1.00 67.06 91 ARG A N 1
ATOM 715 C CA . ARG A 1 91 ? -16.187 1.901 -49.787 1.00 67.06 91 ARG A CA 1
ATOM 716 C C . ARG A 1 91 ? -17.190 2.925 -50.355 1.00 67.06 91 ARG A C 1
ATOM 718 O O . ARG A 1 91 ? -18.370 2.627 -50.480 1.00 67.06 91 ARG A O 1
ATOM 725 N N . TYR A 1 92 ? -16.709 4.111 -50.705 1.00 55.56 92 TYR A N 1
ATOM 726 C CA . TYR A 1 92 ? -17.323 5.090 -51.614 1.00 55.56 92 TYR A CA 1
ATOM 727 C C . TYR A 1 92 ? -16.134 5.852 -52.229 1.00 55.56 92 TYR A C 1
ATOM 729 O O . TYR A 1 92 ? -15.288 6.324 -51.483 1.00 55.56 92 TYR A O 1
ATOM 737 N N . LYS A 1 93 ? -15.943 6.001 -53.536 1.00 53.47 93 LYS A N 1
ATOM 738 C CA . LYS A 1 93 ? -16.799 5.858 -54.708 1.00 53.47 93 LYS A CA 1
ATOM 739 C C . LYS A 1 93 ? -15.878 5.741 -55.927 1.00 53.47 93 LYS A C 1
ATOM 741 O O . LYS A 1 93 ? -14.774 6.326 -55.851 1.00 53.47 93 LYS A O 1
#

pLDDT: mean 72.93, std 18.03, range [41.25, 92.69]

Secondary structure (DSSP, 8-state):
----------------------B-HHHHHTT---B-SEEETTTTEEE-HHHHHHHHHHSTT--EEEGGGGGGSPP------------------

InterPro domains:
  IPR000315 B-box-type zinc finger [PS50119] (19-67)
  IPR011011 Zinc finger, FYVE/PHD-type [SSF57903] (22-57)

Sequence (93 aa):
MGQGASFSQSDIEKGCDFVPDSLCSTCKEKNSVILAEFYCERCDNFLCRKCLGFHDQLYTGHKVLGKEHENKWPVSKEEDSLPQKNRVDSRYK

Foldseek 3Di:
DDDDDPDPPDDPPDPPPPQLLFAFPVCVVVVHGHRFQKAFPVVLTGHHPVRVVVCCVVPPPTDIDGPVVVVPRPRPPVPPPPPPPDPPPDPDD

Organism: Dreissena polymorpha (NCBI:txid45954)

Radius of gyration: 22.9 Å; chains: 1; bounding box: 29×62×74 Å